Protein AF-A0AB38RLU0-F1 (afdb_monomer_lite)

InterPro domains:
  IPR007560 Restriction endonuclease type IV, Mrr [PF04471] (5-68)
  IPR011335 Restriction endonuclease type II-like [SSF52980] (4-70)
  IPR011856 tRNA endonuclease-like domain superfamily [G3DSA:3.40.1350.10] (1-71)

Foldseek 3Di:
DDPVPPPQQFPDDDQAETEHEDEDPDAAEQVNLVSQLVVCVVVHAYEYEYQNHHDPRNVVSCVVSVYHYYHDYDDDDDDD

Sequence (80 aa):
MSSPGADGGIDVESLFAIAQVKHHKSPVGIGEMQRIYGIAQSKKKALFFAATGYTTQALEWAKKHKIECYIYPPVKRVRA

Secondary structure (DSSP, 8-state):
-PPTT-STT-SEE-SSEEEEEE--SSPBPHHHHHHHHHHHTTTSEEEEEESS-B-HHHHHHHHHHT-EEEE---------

pLDDT: mean 86.61, std 15.98, range [37.31, 98.56]

Radius of gyration: 13.21 Å; chains: 1; bounding box: 35×36×25 Å

Organism: NCBI:txid1303681

Structure (mmCIF, N/CA/C/O backbone):
data_AF-A0AB38RLU0-F1
#
_entry.id   AF-A0AB38RLU0-F1
#
loop_
_atom_site.group_PDB
_atom_site.id
_atom_site.type_symbol
_atom_site.label_atom_id
_atom_site.label_alt_id
_atom_site.label_comp_id
_atom_site.label_asym_id
_atom_site.label_entity_id
_atom_site.label_seq_id
_atom_site.pdbx_PDB_ins_code
_atom_site.Cartn_x
_atom_site.Cartn_y
_atom_site.Cartn_z
_atom_site.occupancy
_atom_site.B_iso_or_equiv
_atom_site.auth_seq_id
_atom_site.auth_comp_id
_atom_site.auth_asym_id
_atom_site.auth_atom_id
_atom_site.pdbx_PDB_model_num
ATOM 1 N N . MET A 1 1 ? -26.479 0.990 -13.587 1.00 37.31 1 MET A N 1
ATOM 2 C CA . MET A 1 1 ? -25.398 0.220 -14.234 1.00 37.31 1 MET A CA 1
ATOM 3 C C . MET A 1 1 ? -24.087 0.896 -13.870 1.00 37.31 1 MET A C 1
ATOM 5 O O . MET A 1 1 ? -23.922 2.051 -14.233 1.00 37.31 1 MET A O 1
ATOM 9 N N . SER A 1 2 ? -23.221 0.263 -13.078 1.00 42.47 2 SER A N 1
ATOM 10 C CA . SER A 1 2 ? -21.852 0.750 -12.864 1.00 42.47 2 SER A CA 1
ATOM 11 C C . SER A 1 2 ? -20.986 0.264 -14.024 1.00 42.47 2 SER A C 1
ATOM 13 O O . SER A 1 2 ? -21.017 -0.914 -14.374 1.00 42.47 2 SER A O 1
ATOM 15 N N . SER A 1 3 ? -20.272 1.184 -14.670 1.00 37.91 3 SER A N 1
ATOM 16 C CA . SER A 1 3 ? -19.348 0.865 -15.759 1.00 37.91 3 SER A CA 1
ATOM 17 C C . SER A 1 3 ? -18.269 -0.122 -15.282 1.00 37.91 3 SER A C 1
ATOM 19 O O . SER A 1 3 ? -17.839 -0.013 -14.130 1.00 37.91 3 SER A O 1
ATOM 21 N N . PRO A 1 4 ? -17.790 -1.049 -16.133 1.00 42.50 4 PRO A N 1
ATOM 22 C CA . PRO A 1 4 ? -16.648 -1.899 -15.799 1.00 42.50 4 PRO A CA 1
ATOM 23 C C . PRO A 1 4 ? -15.440 -1.015 -15.443 1.00 42.50 4 PRO A C 1
ATOM 25 O O . PRO A 1 4 ? -15.027 -0.194 -16.262 1.00 42.50 4 PRO A O 1
ATOM 28 N N . GLY A 1 5 ? -14.920 -1.131 -14.215 1.00 47.31 5 GLY A N 1
ATOM 29 C CA . GLY A 1 5 ? -13.832 -0.296 -13.682 1.00 47.31 5 GLY A CA 1
ATOM 30 C C . GLY A 1 5 ? -14.252 0.785 -12.676 1.00 47.31 5 GLY A C 1
ATOM 31 O O . GLY A 1 5 ? -13.410 1.570 -12.238 1.00 47.31 5 GLY A O 1
ATOM 32 N N . ALA A 1 6 ? -15.530 0.854 -12.291 1.00 48.03 6 ALA A N 1
ATOM 33 C CA . ALA A 1 6 ? -16.026 1.762 -11.252 1.00 48.03 6 ALA A CA 1
ATOM 34 C C . ALA A 1 6 ? -15.983 1.147 -9.8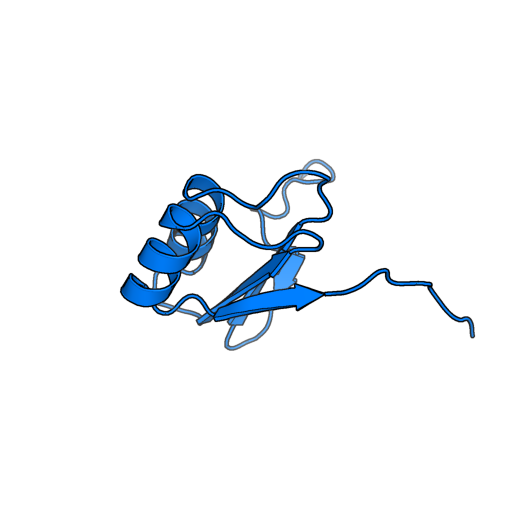37 1.00 48.03 6 ALA A C 1
ATOM 36 O O . ALA A 1 6 ? -16.816 1.463 -8.993 1.00 48.03 6 ALA A O 1
ATOM 37 N N . ASP A 1 7 ? -14.999 0.297 -9.558 1.00 56.97 7 ASP A N 1
ATOM 38 C CA . ASP A 1 7 ? -14.807 -0.452 -8.307 1.00 56.97 7 ASP A CA 1
ATOM 39 C C . ASP A 1 7 ? -14.386 0.473 -7.136 1.00 56.97 7 ASP A C 1
ATOM 41 O O . ASP A 1 7 ? -13.863 0.041 -6.112 1.00 56.97 7 ASP A O 1
ATOM 45 N N . GLY A 1 8 ? -14.513 1.795 -7.304 1.00 64.69 8 GLY A N 1
ATOM 46 C CA . GLY A 1 8 ? -14.073 2.816 -6.351 1.00 64.69 8 GLY A CA 1
ATOM 47 C C . GLY A 1 8 ? -12.552 2.928 -6.189 1.00 64.69 8 GLY A C 1
ATOM 48 O O . GLY A 1 8 ? -12.091 3.815 -5.474 1.00 64.69 8 GLY A O 1
ATOM 49 N N . GLY A 1 9 ? -11.770 2.083 -6.872 1.00 75.62 9 GLY A N 1
ATOM 50 C CA . GLY A 1 9 ? -10.335 1.904 -6.628 1.00 75.62 9 GLY A CA 1
ATOM 51 C C . GLY A 1 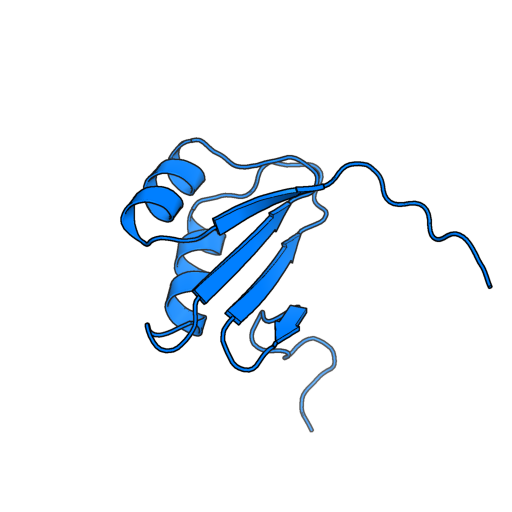9 ? -10.021 0.843 -5.566 1.00 75.62 9 GLY A C 1
ATOM 52 O O . GLY A 1 9 ? -8.952 0.907 -4.963 1.00 75.62 9 GLY A O 1
ATOM 53 N N . ILE A 1 10 ? -10.946 -0.091 -5.311 1.00 85.38 10 ILE A N 1
ATOM 54 C CA . ILE A 1 10 ? -10.756 -1.246 -4.430 1.00 85.38 10 ILE A CA 1
ATOM 55 C C . ILE A 1 10 ? -10.600 -2.496 -5.300 1.00 85.38 10 ILE A C 1
ATOM 57 O O . ILE A 1 10 ? -11.561 -2.946 -5.911 1.00 85.38 10 ILE A O 1
ATOM 61 N N . ASP A 1 11 ? -9.401 -3.072 -5.324 1.00 87.50 11 ASP A N 1
ATOM 62 C CA . ASP A 1 11 ? -9.125 -4.323 -6.046 1.00 87.50 11 ASP A CA 1
ATOM 63 C C . ASP A 1 11 ? -9.386 -5.557 -5.167 1.00 87.50 11 ASP A C 1
ATOM 65 O O . ASP A 1 11 ? -9.649 -6.651 -5.664 1.00 87.50 11 ASP A O 1
ATOM 69 N N . VAL A 1 12 ? -9.301 -5.392 -3.841 1.00 89.19 12 VAL A N 1
ATOM 70 C CA . VAL A 1 12 ? -9.597 -6.438 -2.855 1.00 89.19 12 VAL A CA 1
ATOM 71 C C . VAL A 1 12 ? -10.357 -5.831 -1.687 1.00 89.19 12 VAL A C 1
ATOM 73 O O . VAL A 1 12 ? -9.911 -4.854 -1.085 1.00 89.19 12 VAL A O 1
ATOM 76 N N . GLU A 1 13 ? -11.466 -6.454 -1.304 1.00 91.06 13 GLU A N 1
ATOM 77 C CA . GLU A 1 13 ? -12.207 -6.092 -0.102 1.00 91.06 13 GLU A CA 1
ATOM 78 C C . GLU A 1 13 ? -12.318 -7.281 0.853 1.00 91.06 13 GLU A C 1
ATOM 80 O O . GLU A 1 13 ? -12.554 -8.420 0.459 1.00 91.06 13 GLU A O 1
ATOM 85 N N . SER A 1 14 ? -12.162 -6.998 2.143 1.00 91.69 14 SER A N 1
ATOM 86 C CA . SER A 1 14 ? -12.427 -7.933 3.230 1.00 91.69 14 SER A CA 1
ATOM 87 C C . SER A 1 14 ? -13.200 -7.234 4.346 1.00 91.69 14 SER A C 1
ATOM 89 O O . SER A 1 14 ? -13.431 -6.020 4.307 1.00 91.69 14 SER A O 1
ATOM 91 N N . LEU A 1 15 ? -13.563 -7.986 5.384 1.00 91.75 15 LEU A N 1
ATOM 92 C CA . LEU A 1 15 ? -14.192 -7.427 6.582 1.00 91.75 15 LEU A CA 1
ATOM 93 C C . LEU A 1 15 ? -13.324 -6.347 7.253 1.00 91.75 15 LEU A C 1
ATOM 95 O O . LEU A 1 15 ? -13.860 -5.358 7.743 1.00 91.75 15 LEU A O 1
ATOM 99 N N . PHE A 1 16 ? -11.995 -6.497 7.229 1.00 93.62 16 PHE A N 1
ATOM 100 C CA . PHE A 1 16 ? -11.077 -5.671 8.029 1.00 93.62 16 PHE A CA 1
ATOM 101 C C . PHE A 1 16 ? -10.135 -4.786 7.213 1.00 93.62 16 PHE A C 1
ATOM 103 O O . PHE A 1 16 ? -9.528 -3.865 7.760 1.00 93.62 16 PHE A O 1
ATOM 110 N N . ALA A 1 17 ? -9.988 -5.059 5.921 1.00 94.25 17 ALA A N 1
ATOM 111 C CA . ALA A 1 17 ? -9.038 -4.386 5.052 1.00 94.25 17 ALA A CA 1
ATOM 112 C C . ALA A 1 17 ? -9.618 -4.151 3.660 1.00 94.25 17 ALA A C 1
ATOM 114 O O . ALA A 1 17 ? -10.411 -4.954 3.161 1.00 94.25 17 ALA A O 1
ATOM 115 N N . ILE A 1 18 ? -9.161 -3.072 3.040 1.00 94.75 18 ILE A N 1
ATOM 116 C CA . ILE A 1 18 ? -9.274 -2.838 1.606 1.00 94.75 18 ILE A CA 1
ATOM 117 C C . ILE A 1 18 ? -7.875 -2.835 1.007 1.00 94.75 18 ILE A C 1
ATOM 119 O O . ILE A 1 18 ? -6.920 -2.403 1.664 1.00 94.75 18 ILE A O 1
ATOM 123 N N . ALA A 1 19 ? -7.756 -3.290 -0.235 1.00 94.75 19 ALA A N 1
ATOM 124 C CA . ALA A 1 19 ? -6.511 -3.199 -0.964 1.00 94.75 19 ALA A CA 1
ATOM 125 C C . ALA A 1 19 ? -6.670 -2.653 -2.375 1.00 94.75 19 ALA A C 1
ATOM 127 O O . ALA A 1 19 ? -7.690 -2.867 -3.029 1.00 94.75 19 ALA A O 1
ATOM 128 N N . GLN A 1 20 ? -5.604 -2.004 -2.831 1.00 94.25 20 GLN A N 1
ATOM 129 C CA . GLN A 1 20 ? -5.409 -1.624 -4.222 1.00 94.25 20 GLN A CA 1
ATOM 130 C C . GLN A 1 20 ? -4.115 -2.261 -4.749 1.00 94.25 20 GLN A C 1
ATOM 132 O O . GLN A 1 20 ? -3.122 -2.379 -4.023 1.00 94.25 20 GLN A O 1
ATOM 137 N N . VAL A 1 21 ? -4.118 -2.679 -6.010 1.00 92.25 21 VAL A N 1
ATOM 138 C CA . VAL A 1 21 ? -3.021 -3.352 -6.702 1.00 92.25 21 VAL A CA 1
ATOM 139 C C . VAL A 1 21 ? -2.646 -2.547 -7.944 1.00 92.25 21 VAL A C 1
ATOM 141 O O . VAL A 1 21 ? -3.481 -2.217 -8.780 1.00 92.25 21 VAL A O 1
ATOM 144 N N . LYS A 1 22 ? -1.355 -2.248 -8.111 1.00 89.81 22 LYS A N 1
ATOM 145 C CA . LYS A 1 22 ? -0.840 -1.496 -9.262 1.00 89.81 22 LYS A CA 1
ATOM 146 C C . LYS A 1 22 ? 0.291 -2.251 -9.954 1.00 89.81 22 LYS A C 1
ATOM 148 O O . LYS A 1 22 ? 1.307 -2.574 -9.338 1.00 89.81 22 LYS A O 1
ATOM 153 N N . HIS A 1 23 ? 0.129 -2.509 -11.253 1.00 88.75 23 HIS A N 1
ATOM 154 C CA . HIS A 1 23 ? 1.140 -3.151 -12.105 1.00 88.75 23 HIS A CA 1
ATOM 155 C C . HIS A 1 23 ? 1.681 -2.170 -13.153 1.00 88.75 23 HIS A C 1
ATOM 157 O O . HIS A 1 23 ? 1.338 -2.242 -14.331 1.00 88.75 23 HIS A O 1
ATOM 163 N N . HIS A 1 24 ? 2.470 -1.184 -12.729 1.00 83.25 24 HIS A N 1
ATOM 164 C CA . HIS A 1 24 ? 2.989 -0.132 -13.612 1.00 83.25 24 HIS A CA 1
ATOM 165 C C . HIS A 1 24 ? 4.513 -0.195 -13.721 1.00 83.25 24 HIS A C 1
ATOM 167 O O . HIS A 1 24 ? 5.179 -0.647 -12.795 1.00 83.25 24 HIS A O 1
ATOM 173 N N . LYS A 1 25 ? 5.072 0.324 -14.825 1.00 80.75 25 LYS A N 1
ATOM 174 C CA . LYS A 1 25 ? 6.531 0.430 -15.029 1.00 80.75 25 LYS A CA 1
ATOM 175 C C . LYS A 1 25 ? 7.210 1.458 -14.112 1.00 80.75 25 LYS A C 1
ATOM 177 O O . LYS A 1 25 ? 8.415 1.367 -13.912 1.00 80.75 25 LYS A O 1
ATOM 182 N N . SER A 1 26 ? 6.450 2.405 -13.563 1.00 91.25 26 SER A N 1
ATOM 183 C CA . SER A 1 26 ? 6.960 3.470 -12.692 1.00 91.25 26 SER A CA 1
ATOM 184 C C . SER A 1 26 ? 6.541 3.253 -11.235 1.00 91.25 26 SER A C 1
ATOM 186 O O . SER A 1 26 ? 5.420 2.776 -11.020 1.00 91.25 26 SER A O 1
ATOM 188 N N . PRO A 1 27 ? 7.371 3.664 -10.254 1.00 95.75 27 PRO A N 1
ATOM 189 C CA . PRO A 1 27 ? 7.020 3.592 -8.840 1.00 95.75 27 PRO A CA 1
ATOM 190 C C . PRO A 1 27 ? 5.714 4.322 -8.512 1.00 95.75 27 PRO A C 1
ATOM 192 O O . PRO A 1 27 ? 5.385 5.356 -9.099 1.00 95.75 27 PRO A O 1
ATOM 195 N N . VAL A 1 28 ? 4.985 3.797 -7.532 1.00 96.75 28 VAL A N 1
ATOM 196 C CA . VAL A 1 28 ? 3.717 4.358 -7.056 1.00 96.75 28 VAL A CA 1
ATOM 197 C C . VAL A 1 28 ? 3.953 5.672 -6.310 1.00 96.75 28 VAL A C 1
ATOM 199 O O . VAL A 1 28 ? 4.769 5.740 -5.391 1.00 96.75 28 VAL A O 1
ATOM 202 N N . GLY A 1 29 ? 3.220 6.716 -6.701 1.00 97.38 29 GLY A N 1
ATOM 203 C CA . GLY A 1 29 ? 3.298 8.050 -6.104 1.00 97.38 29 GLY A CA 1
ATOM 204 C C . GLY A 1 29 ? 2.323 8.285 -4.945 1.00 97.38 29 GLY A C 1
ATOM 205 O O . GLY A 1 29 ? 1.402 7.506 -4.699 1.00 97.38 29 GLY A O 1
ATOM 206 N N . ILE A 1 30 ? 2.500 9.419 -4.262 1.00 97.62 30 ILE A N 1
ATOM 207 C CA . ILE A 1 30 ? 1.724 9.825 -3.077 1.00 97.62 30 ILE A CA 1
ATOM 208 C C . ILE A 1 30 ? 0.208 9.900 -3.314 1.00 97.62 30 ILE A C 1
ATOM 210 O O . ILE A 1 30 ? -0.561 9.558 -2.418 1.00 97.62 30 ILE A O 1
ATOM 214 N N . GLY A 1 31 ? -0.232 10.293 -4.515 1.00 96.12 31 GLY A N 1
ATOM 215 C CA . GLY A 1 31 ? -1.659 10.417 -4.833 1.00 96.12 31 GLY A CA 1
ATOM 216 C C . GLY A 1 31 ? -2.428 9.104 -4.656 1.00 96.12 31 GLY A C 1
ATOM 217 O O . GLY A 1 31 ? -3.565 9.109 -4.194 1.00 96.12 31 GLY A O 1
ATOM 218 N N . GLU A 1 32 ? -1.789 7.963 -4.923 1.00 95.75 32 GLU A N 1
ATOM 219 C CA . GLU A 1 32 ? -2.397 6.646 -4.706 1.00 95.75 32 GLU A CA 1
ATOM 220 C C . GLU A 1 32 ? -2.527 6.320 -3.211 1.00 95.75 32 GLU A C 1
ATOM 222 O O . GLU A 1 32 ? -3.525 5.743 -2.786 1.00 95.75 32 GLU A O 1
ATOM 227 N N . MET A 1 33 ? -1.567 6.756 -2.389 1.00 97.12 33 MET A N 1
ATOM 228 C CA . MET A 1 33 ? -1.624 6.585 -0.933 1.00 97.12 33 MET A CA 1
ATOM 229 C C . MET A 1 33 ? -2.727 7.445 -0.309 1.00 97.12 33 MET A C 1
ATOM 231 O O . MET A 1 33 ? -3.463 6.993 0.566 1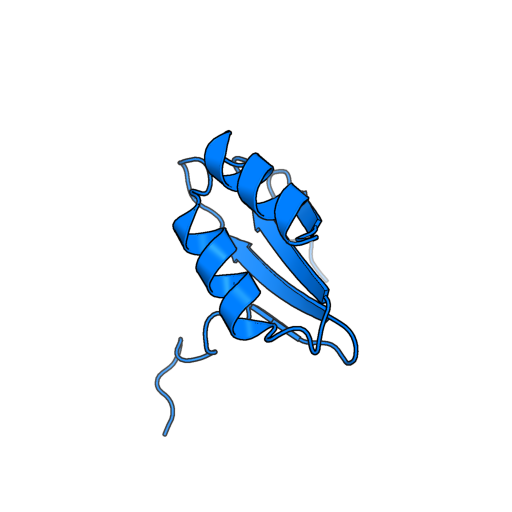.00 97.12 33 MET A O 1
ATOM 235 N N . GLN A 1 34 ? -2.874 8.683 -0.782 1.00 96.25 34 GLN A N 1
ATOM 236 C CA . GLN A 1 34 ? -3.962 9.575 -0.377 1.00 96.25 34 GLN A CA 1
ATOM 237 C C . GLN A 1 34 ? -5.323 8.996 -0.760 1.00 96.25 34 GLN A C 1
ATOM 239 O O . GLN A 1 34 ? -6.249 9.001 0.051 1.00 96.25 34 GLN A O 1
ATOM 244 N N . ARG A 1 35 ? -5.424 8.446 -1.974 1.00 94.81 35 ARG A N 1
ATOM 245 C CA . ARG A 1 35 ? -6.647 7.833 -2.483 1.00 94.81 35 ARG A CA 1
ATOM 246 C C . ARG A 1 35 ? -7.078 6.638 -1.641 1.00 94.81 35 ARG A C 1
ATOM 248 O O . ARG A 1 35 ? -8.190 6.657 -1.123 1.00 94.81 35 ARG A O 1
ATOM 255 N N . ILE A 1 36 ? -6.216 5.633 -1.458 1.00 94.69 36 ILE A N 1
ATOM 256 C CA . ILE A 1 36 ? -6.590 4.432 -0.694 1.00 94.69 36 ILE A CA 1
ATOM 257 C C . ILE A 1 36 ? -6.901 4.759 0.770 1.00 94.69 36 ILE A C 1
ATOM 259 O O . ILE A 1 36 ? -7.834 4.203 1.344 1.00 94.69 36 ILE A O 1
ATOM 263 N N . TYR A 1 37 ? -6.184 5.718 1.363 1.00 94.81 37 TYR A N 1
ATOM 264 C CA . TYR A 1 37 ? -6.487 6.204 2.705 1.00 94.81 37 TYR A CA 1
ATOM 265 C C . TYR A 1 37 ? -7.880 6.842 2.783 1.00 94.81 37 TYR A C 1
ATOM 267 O O . TYR A 1 37 ? -8.660 6.535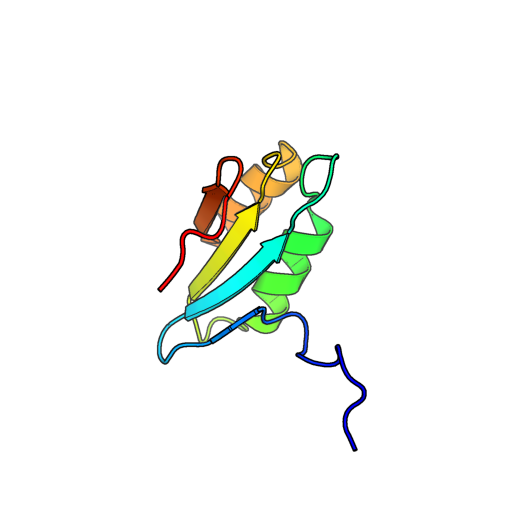 3.686 1.00 94.81 37 TYR A O 1
ATOM 275 N N . GLY A 1 38 ? -8.217 7.679 1.798 1.00 93.06 38 GLY A N 1
ATOM 276 C CA . GLY A 1 38 ? -9.538 8.289 1.6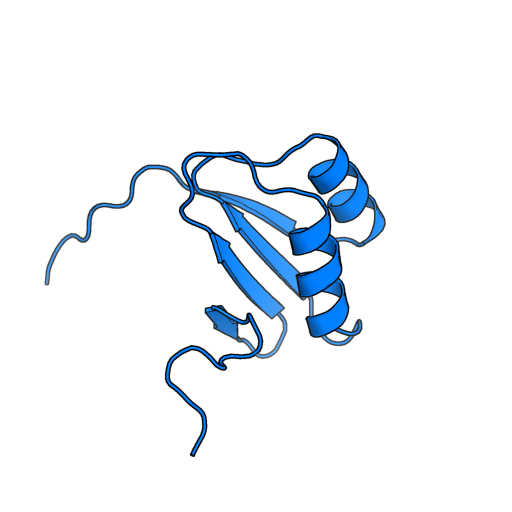71 1.00 93.06 38 GLY A CA 1
ATOM 277 C C . GLY A 1 38 ? -10.655 7.267 1.459 1.00 93.06 38 GLY A C 1
ATOM 278 O O . GLY A 1 38 ? -11.751 7.469 1.965 1.00 93.06 38 GLY A O 1
ATOM 279 N N . ILE A 1 39 ? -10.386 6.153 0.775 1.00 91.31 39 ILE A N 1
ATOM 280 C CA . ILE A 1 39 ? -11.359 5.065 0.598 1.00 91.31 39 ILE A CA 1
ATOM 281 C C . ILE A 1 39 ? -11.541 4.275 1.904 1.00 91.31 39 ILE A C 1
ATOM 283 O O . ILE A 1 39 ? -12.667 3.951 2.275 1.00 91.31 39 ILE A O 1
ATOM 287 N N . ALA A 1 40 ? -10.458 4.007 2.641 1.00 90.50 40 ALA A N 1
ATOM 288 C CA . ALA A 1 40 ? -10.514 3.273 3.905 1.00 90.50 40 ALA A CA 1
ATOM 289 C C . ALA A 1 40 ? -11.288 4.026 5.003 1.00 90.50 40 ALA A C 1
ATOM 291 O O . ALA A 1 40 ? -11.828 3.384 5.909 1.00 90.50 40 ALA A O 1
ATOM 292 N N . GLN A 1 41 ? -11.340 5.368 4.932 1.00 82.19 41 GLN A N 1
ATOM 293 C CA . GLN A 1 41 ? -12.066 6.276 5.842 1.00 82.19 41 GLN A CA 1
ATOM 294 C C . GLN A 1 41 ? -11.895 5.941 7.337 1.00 82.19 41 GLN A C 1
ATOM 296 O O . GLN A 1 41 ? -12.832 6.076 8.122 1.00 82.19 41 GLN A O 1
ATOM 301 N N . SER A 1 42 ? -10.720 5.444 7.739 1.00 73.75 42 SER A N 1
ATOM 302 C CA . SER A 1 42 ? -10.425 4.950 9.099 1.00 73.75 42 SER A CA 1
ATOM 303 C C . SER A 1 42 ? -11.258 3.745 9.578 1.00 73.75 42 SER A C 1
ATOM 305 O O . SER A 1 42 ? -11.109 3.326 10.723 1.00 73.75 42 SER A O 1
ATOM 307 N N . LYS A 1 43 ? -12.114 3.160 8.731 1.00 85.25 43 LYS A N 1
ATOM 308 C CA . LYS A 1 43 ? -12.971 2.007 9.068 1.00 85.25 43 LYS A CA 1
ATOM 309 C C . LYS A 1 43 ? -12.282 0.667 8.835 1.00 85.25 43 LYS A C 1
ATOM 311 O O . LYS A 1 43 ? -12.603 -0.314 9.498 1.00 85.25 43 LYS A O 1
ATOM 316 N N . LYS A 1 44 ? -11.361 0.619 7.873 1.00 93.00 44 LYS A N 1
ATOM 317 C CA . LYS A 1 44 ? -10.621 -0.583 7.477 1.00 93.00 44 LYS A CA 1
ATOM 318 C C . LYS A 1 44 ? -9.133 -0.269 7.367 1.00 93.00 44 LYS A C 1
ATOM 320 O O . LYS A 1 44 ? -8.742 0.882 7.185 1.00 93.00 44 LYS A O 1
ATOM 325 N N . LYS A 1 45 ? -8.295 -1.299 7.460 1.00 95.69 45 LYS A N 1
ATOM 326 C CA . LYS A 1 45 ? -6.878 -1.189 7.104 1.00 95.69 45 LYS A CA 1
ATOM 327 C C . LYS A 1 45 ? -6.738 -0.932 5.605 1.00 95.69 45 LYS A C 1
ATOM 329 O O . LYS A 1 45 ? -7.479 -1.511 4.812 1.00 95.69 45 LYS A O 1
ATOM 334 N N . ALA A 1 46 ? -5.779 -0.094 5.229 1.00 96.88 46 ALA A N 1
ATOM 335 C CA . ALA A 1 46 ? -5.434 0.160 3.837 1.00 96.88 46 ALA A CA 1
ATOM 336 C C . ALA A 1 46 ? -4.174 -0.631 3.472 1.00 96.88 46 ALA A C 1
ATOM 338 O O . ALA A 1 46 ? -3.134 -0.455 4.111 1.00 96.88 46 ALA A O 1
ATOM 339 N N . LEU A 1 47 ? -4.270 -1.480 2.451 1.00 97.44 47 LEU A N 1
ATOM 340 C CA . LEU A 1 47 ? -3.155 -2.262 1.919 1.00 97.44 47 LEU A CA 1
ATOM 341 C C . LEU A 1 47 ? -2.893 -1.851 0.470 1.00 97.44 47 LEU A C 1
ATOM 343 O O . LEU A 1 47 ? -3.818 -1.763 -0.329 1.00 97.44 47 LEU A O 1
ATOM 347 N N . PHE A 1 48 ? -1.645 -1.634 0.087 1.00 96.88 48 PHE A N 1
ATOM 348 C CA . PHE A 1 48 ? -1.308 -1.333 -1.300 1.00 96.88 48 PHE A CA 1
ATOM 349 C C . PHE A 1 48 ? -0.289 -2.335 -1.814 1.00 96.88 48 PHE A C 1
ATOM 351 O O . PHE A 1 48 ? 0.700 -2.590 -1.137 1.00 96.88 48 PHE A O 1
ATOM 358 N N . PHE A 1 49 ? -0.490 -2.846 -3.025 1.00 96.00 49 PHE A N 1
ATOM 359 C CA . PHE A 1 49 ? 0.428 -3.764 -3.697 1.00 96.00 49 PHE A CA 1
ATOM 360 C C . PHE A 1 49 ? 0.980 -3.117 -4.971 1.00 96.00 49 PHE A C 1
ATOM 362 O O . PHE A 1 49 ? 0.212 -2.674 -5.824 1.00 96.00 49 PHE A O 1
ATOM 369 N N . ALA A 1 50 ? 2.301 -3.078 -5.135 1.00 94.94 50 ALA A N 1
ATOM 370 C CA . ALA A 1 50 ? 2.965 -2.479 -6.292 1.00 94.94 50 ALA A CA 1
ATOM 371 C C . ALA A 1 50 ? 3.982 -3.434 -6.931 1.00 94.94 50 ALA A C 1
ATOM 373 O O . ALA A 1 50 ? 4.779 -4.053 -6.234 1.00 94.94 50 ALA A O 1
ATOM 374 N N . ALA A 1 51 ? 4.012 -3.511 -8.264 1.00 93.38 51 ALA A N 1
ATOM 375 C CA . ALA A 1 51 ? 5.021 -4.311 -8.972 1.00 93.38 51 ALA A CA 1
ATOM 376 C C . ALA A 1 51 ? 6.428 -3.680 -8.926 1.00 93.38 51 ALA A C 1
ATOM 378 O O . ALA A 1 51 ? 7.433 -4.377 -8.849 1.00 93.38 51 ALA A O 1
ATOM 379 N N . THR A 1 52 ? 6.508 -2.349 -8.986 1.00 92.00 52 THR A N 1
ATOM 380 C CA . THR A 1 52 ? 7.765 -1.586 -9.140 1.00 92.00 52 THR A CA 1
ATOM 381 C C . THR A 1 52 ? 8.134 -0.758 -7.910 1.00 92.00 52 THR A C 1
ATOM 383 O O . THR A 1 52 ? 9.075 0.032 -7.949 1.00 92.00 52 THR A O 1
ATOM 386 N N . GLY A 1 53 ? 7.415 -0.945 -6.801 1.00 95.31 53 GLY A N 1
ATOM 387 C CA . GLY A 1 53 ? 7.638 -0.211 -5.560 1.00 95.31 53 GLY A CA 1
ATOM 388 C C . GLY A 1 53 ? 7.010 1.181 -5.542 1.00 95.31 53 GLY A C 1
ATOM 389 O O . GLY A 1 53 ? 6.034 1.462 -6.240 1.00 95.31 53 GLY A O 1
ATOM 390 N N . TYR A 1 54 ? 7.553 2.043 -4.685 1.00 97.94 54 TYR A N 1
ATOM 391 C CA . TYR A 1 54 ? 6.944 3.304 -4.264 1.00 97.94 54 TYR A CA 1
ATOM 392 C C . TYR A 1 54 ? 7.973 4.427 -4.298 1.00 97.94 54 TYR A C 1
ATOM 394 O O . TYR A 1 54 ? 9.163 4.195 -4.086 1.00 97.94 54 TYR A O 1
ATOM 402 N N . THR A 1 55 ? 7.519 5.657 -4.521 1.00 98.25 55 THR A N 1
ATOM 403 C CA . THR A 1 55 ? 8.363 6.833 -4.293 1.00 98.25 55 THR A CA 1
ATOM 404 C C . THR A 1 55 ? 8.582 7.058 -2.793 1.00 98.25 55 THR A C 1
ATOM 406 O O . THR A 1 55 ? 7.770 6.639 -1.965 1.00 98.25 55 THR A O 1
ATOM 409 N N . THR A 1 56 ? 9.643 7.783 -2.424 1.00 98.38 56 THR A N 1
ATOM 410 C CA . THR A 1 56 ? 9.913 8.153 -1.021 1.00 98.38 56 THR A CA 1
ATOM 411 C C . THR A 1 56 ? 8.720 8.862 -0.379 1.00 98.38 56 THR A C 1
ATOM 413 O O . THR A 1 56 ? 8.280 8.471 0.698 1.00 98.38 56 THR A O 1
ATOM 416 N N . GLN A 1 57 ? 8.123 9.828 -1.085 1.00 98.44 57 GLN A N 1
ATOM 417 C CA . GLN A 1 57 ? 6.945 10.563 -0.607 1.00 98.44 57 GLN A CA 1
ATOM 418 C C . GLN A 1 57 ? 5.738 9.646 -0.358 1.00 98.44 57 GLN A C 1
ATOM 420 O O . GLN A 1 57 ? 4.972 9.864 0.580 1.00 98.44 57 GLN A O 1
ATOM 425 N N . ALA A 1 58 ? 5.556 8.610 -1.183 1.00 98.31 58 ALA A N 1
ATOM 426 C CA . ALA A 1 58 ? 4.494 7.633 -0.972 1.00 98.31 58 ALA A CA 1
ATOM 427 C C . ALA A 1 58 ? 4.734 6.822 0.312 1.00 98.31 58 ALA A C 1
ATOM 429 O O . ALA A 1 58 ? 3.813 6.676 1.113 1.00 98.31 58 ALA A O 1
ATOM 430 N N . LEU A 1 59 ? 5.966 6.364 0.553 1.00 98.56 59 LEU A N 1
ATOM 431 C CA . LEU A 1 59 ? 6.313 5.612 1.766 1.00 98.56 59 LEU A CA 1
ATOM 432 C C . LEU A 1 59 ? 6.207 6.461 3.040 1.00 98.56 59 LEU A C 1
ATOM 434 O O . LEU A 1 59 ? 5.715 5.981 4.061 1.00 98.56 59 LEU A O 1
ATOM 438 N N . GLU A 1 60 ? 6.613 7.730 2.990 1.00 98.56 60 GLU A N 1
ATOM 439 C CA . GLU A 1 60 ? 6.453 8.669 4.107 1.00 98.56 60 GLU A CA 1
ATOM 440 C C . GLU A 1 60 ? 4.976 8.875 4.461 1.00 98.56 60 GLU A C 1
ATOM 442 O O . GLU A 1 60 ? 4.587 8.797 5.632 1.00 98.56 60 GLU A O 1
ATOM 447 N N . TRP A 1 61 ? 4.131 9.077 3.447 1.00 98.06 61 TRP A N 1
ATOM 448 C CA . TRP A 1 61 ? 2.691 9.199 3.642 1.00 98.06 61 TRP A CA 1
ATOM 449 C C . TRP A 1 61 ? 2.075 7.911 4.189 1.00 98.06 61 TRP A C 1
ATOM 451 O O . TRP A 1 61 ? 1.268 7.966 5.122 1.00 98.06 61 TRP A O 1
ATOM 461 N N . ALA A 1 62 ? 2.460 6.760 3.634 1.00 98.06 62 ALA A N 1
ATOM 462 C CA . ALA A 1 62 ? 1.991 5.450 4.063 1.00 98.06 62 ALA A CA 1
ATOM 463 C C . ALA A 1 62 ? 2.322 5.193 5.535 1.00 98.06 62 ALA A C 1
ATOM 465 O O . ALA A 1 62 ? 1.435 4.843 6.313 1.00 98.06 62 ALA A O 1
ATOM 466 N N . LYS A 1 63 ? 3.561 5.484 5.949 1.00 98.19 63 LYS A N 1
ATOM 467 C CA . LYS A 1 63 ? 3.994 5.393 7.348 1.00 98.19 63 LYS A CA 1
ATOM 468 C C . LYS A 1 63 ? 3.145 6.275 8.262 1.00 98.19 63 LYS A C 1
ATOM 470 O O . LYS A 1 63 ? 2.687 5.809 9.304 1.00 98.19 63 LYS A O 1
ATOM 475 N N . LYS A 1 64 ? 2.901 7.531 7.870 1.00 97.50 64 LYS A N 1
ATOM 476 C CA . LYS A 1 64 ? 2.089 8.478 8.652 1.00 97.50 64 LYS A CA 1
ATOM 477 C C . LYS A 1 64 ? 0.653 7.986 8.859 1.00 97.50 64 LYS A C 1
ATOM 479 O O . LYS A 1 64 ? 0.094 8.182 9.935 1.00 97.50 64 LYS A O 1
ATOM 484 N N . HIS A 1 65 ? 0.073 7.334 7.855 1.00 96.25 65 HIS A N 1
ATOM 485 C CA . HIS A 1 65 ? -1.338 6.938 7.849 1.00 96.25 65 HIS A CA 1
ATOM 486 C C . HIS A 1 65 ? -1.568 5.434 8.042 1.00 96.25 65 HIS A C 1
ATOM 488 O O . HIS A 1 65 ? -2.694 4.966 7.885 1.00 96.25 65 HIS A O 1
ATOM 494 N N . LYS A 1 66 ? -0.521 4.687 8.420 1.00 96.69 66 LYS A N 1
ATOM 495 C CA . LYS A 1 66 ? -0.558 3.235 8.660 1.00 96.69 66 LYS A CA 1
ATOM 496 C C . LYS A 1 66 ? -1.100 2.443 7.460 1.00 96.69 66 LYS A C 1
ATOM 498 O O . LYS A 1 66 ? -1.860 1.493 7.633 1.00 96.69 66 LYS A O 1
ATOM 503 N N . ILE A 1 67 ? -0.716 2.854 6.254 1.00 97.56 67 ILE A N 1
ATOM 504 C CA . ILE A 1 67 ? -0.970 2.097 5.026 1.00 97.56 67 ILE A CA 1
ATOM 505 C C . ILE A 1 67 ? 0.125 1.044 4.917 1.00 97.56 67 ILE A C 1
ATOM 507 O O . ILE A 1 67 ? 1.312 1.369 4.972 1.00 97.56 67 ILE A O 1
ATOM 511 N N . GLU A 1 68 ? -0.265 -0.214 4.773 1.00 97.88 68 GLU A N 1
ATOM 512 C CA . GLU A 1 68 ? 0.688 -1.300 4.583 1.00 97.88 68 GLU A CA 1
ATOM 513 C C . GLU A 1 68 ? 1.041 -1.396 3.091 1.00 97.88 68 GLU A C 1
ATOM 515 O O . GLU A 1 68 ? 0.161 -1.549 2.243 1.00 97.88 68 GLU A O 1
ATOM 520 N N . CYS A 1 69 ? 2.327 -1.273 2.759 1.00 97.88 69 CYS A N 1
ATOM 521 C CA . CYS A 1 69 ? 2.818 -1.287 1.382 1.00 97.88 69 CYS A CA 1
ATOM 522 C C . CYS A 1 69 ? 3.559 -2.590 1.083 1.00 97.88 69 CYS A C 1
ATOM 524 O O . CYS A 1 69 ? 4.475 -2.975 1.808 1.00 97.88 69 CYS A O 1
ATOM 526 N N . TYR A 1 70 ? 3.202 -3.219 -0.030 1.00 96.81 70 TYR A N 1
ATOM 527 C CA . TYR A 1 70 ? 3.722 -4.505 -0.461 1.00 96.81 70 TYR A CA 1
ATOM 528 C C . TYR A 1 70 ? 4.297 -4.388 -1.868 1.00 96.81 70 TYR A C 1
ATOM 530 O O . TYR A 1 70 ? 3.672 -3.819 -2.763 1.00 96.81 70 TYR A O 1
ATOM 538 N N . ILE A 1 71 ?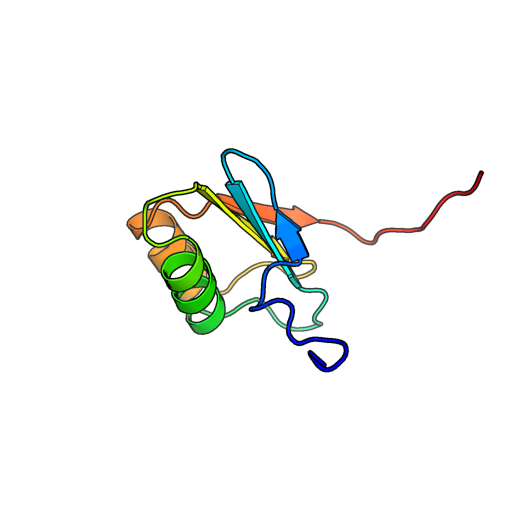 5.475 -4.968 -2.085 1.00 94.88 71 ILE A N 1
ATOM 539 C CA . ILE A 1 71 ? 6.015 -5.173 -3.430 1.00 94.88 71 ILE A CA 1
ATOM 540 C C . ILE A 1 71 ? 5.770 -6.622 -3.816 1.00 94.88 71 ILE A C 1
ATOM 542 O O . ILE A 1 71 ? 6.051 -7.519 -3.021 1.00 94.88 71 ILE A O 1
ATOM 546 N N . TYR A 1 72 ? 5.263 -6.856 -5.024 1.00 87.00 72 TYR A N 1
ATOM 547 C CA . TYR A 1 72 ? 5.144 -8.207 -5.563 1.00 87.00 72 TYR A CA 1
ATOM 548 C C . TYR A 1 72 ? 6.011 -8.378 -6.827 1.00 87.00 72 TYR A C 1
ATOM 550 O O . TYR A 1 72 ? 6.054 -7.479 -7.669 1.00 87.00 72 TYR A O 1
ATOM 558 N N . PRO A 1 73 ? 6.724 -9.512 -6.967 1.00 72.75 73 PRO A N 1
ATOM 559 C CA . PRO A 1 73 ? 7.561 -9.820 -8.129 1.00 72.75 73 PRO A CA 1
ATOM 560 C C . PRO A 1 73 ? 6.709 -10.214 -9.353 1.00 72.75 73 PRO A C 1
ATOM 562 O O . PRO A 1 73 ? 5.485 -10.327 -9.241 1.00 72.75 73 PRO A O 1
ATOM 565 N N . PRO A 1 74 ? 7.311 -10.452 -10.537 1.00 81.12 74 PRO A N 1
ATOM 566 C CA . PRO A 1 74 ? 6.578 -10.946 -11.701 1.00 81.12 74 PRO A CA 1
ATOM 567 C C . PRO A 1 74 ? 5.717 -12.171 -11.368 1.00 81.12 74 PRO A C 1
ATOM 569 O O . PRO A 1 74 ? 6.206 -13.205 -10.915 1.00 81.12 74 PRO A O 1
ATOM 572 N N . VAL A 1 75 ? 4.417 -12.038 -11.627 1.00 77.06 75 VAL A N 1
ATOM 573 C CA . VAL A 1 75 ? 3.411 -13.074 -11.388 1.00 77.06 75 VAL A CA 1
ATOM 574 C C . VAL A 1 75 ? 3.144 -13.817 -12.685 1.00 77.06 75 VAL A C 1
ATOM 576 O O . VAL A 1 75 ? 2.696 -13.236 -13.673 1.00 77.06 75 VAL A O 1
ATOM 579 N N . LYS A 1 76 ? 3.384 -15.126 -12.675 1.00 82.81 76 LYS A N 1
ATOM 580 C CA . LYS A 1 76 ? 2.952 -16.026 -13.740 1.00 82.81 76 LYS A CA 1
ATOM 581 C C . LYS A 1 76 ? 1.801 -16.854 -13.195 1.00 82.81 76 LYS A C 1
ATOM 583 O O . LYS A 1 76 ? 1.955 -17.557 -12.201 1.00 82.81 76 LYS A O 1
ATOM 588 N N . ARG A 1 77 ? 0.641 -16.758 -13.844 1.00 66.94 77 ARG A N 1
ATOM 589 C CA . ARG A 1 77 ? -0.487 -17.653 -13.579 1.00 66.94 77 ARG A CA 1
ATOM 590 C C . ARG A 1 77 ? -0.028 -19.080 -13.869 1.00 66.94 77 ARG A C 1
ATOM 592 O O . ARG A 1 77 ? 0.364 -19.373 -14.997 1.00 66.94 77 ARG A O 1
ATOM 599 N N . VAL A 1 78 ? -0.090 -19.951 -12.872 1.00 70.75 78 VAL A N 1
ATOM 600 C CA . VAL A 1 78 ? 0.133 -21.388 -13.042 1.00 70.75 78 VAL A CA 1
ATOM 601 C C . VAL A 1 78 ? -1.226 -22.063 -12.910 1.00 70.75 78 VAL A C 1
ATOM 603 O O . VAL A 1 78 ? -2.001 -21.722 -12.019 1.00 70.75 78 VAL A O 1
ATOM 606 N N . ARG A 1 79 ? -1.559 -22.915 -13.878 1.00 69.12 79 ARG A N 1
ATOM 607 C CA . ARG A 1 79 ? -2.871 -23.557 -13.986 1.00 69.12 79 ARG A CA 1
ATOM 608 C C . ARG A 1 79 ? -3.111 -24.575 -12.873 1.00 69.12 79 ARG A C 1
ATOM 610 O O . ARG A 1 79 ? -2.208 -25.337 -12.536 1.00 69.12 79 ARG A O 1
ATOM 617 N N . ALA A 1 80 ? -4.365 -24.622 -12.429 1.00 51.72 80 ALA A N 1
ATOM 618 C CA . ALA A 1 80 ? -5.250 -25.712 -12.838 1.00 51.72 80 ALA A CA 1
ATOM 619 C C . ALA A 1 80 ? -6.014 -25.264 -14.100 1.00 51.72 80 ALA A C 1
ATOM 621 O O . ALA A 1 80 ? -6.268 -24.037 -14.208 1.00 51.72 80 ALA A O 1
#